Protein AF-A0A7C3Z950-F1 (afdb_monomer)

pLDDT: mean 92.12, std 7.88, range [56.25, 97.56]

Sequence (76 aa):
MVRNILFSEEKCSGCCTCMLTCSITYHKVFSLNMSRVRISRDERNGGFKAFFTSECTRCGICVKSCFFNALKIEEV

Radius of gyration: 11.89 Å; Cα contacts (8 Å, |Δi|>4): 135; chains: 1; bounding box: 30×34×25 Å

Foldseek 3Di:
DDKDKAFAFVQDPPPLQLQQQQCCVPVVDRDSVSGQKHWDADPVPRTIDIDGHPPDPNPCVSCVRDPSNRMDIDDD

Secondary structure (DSSP, 8-state):
--EEEEE-GGG-----HHHHHHHHHHH-S--STT-SEEEEEETTTTEEEEEE-TT----SHHHHH-TT--EEEEE-

Nearest PDB structures (foldseek):
  8c0z-assembly1_F  TM=6.277E-01  e=2.057E-05  Aromatoleum aromaticum
  6x1o-assembly1_D  TM=6.149E-01  e=3.153E-04  Pyrococcus furiosus COM1
  7z0t-assembly1_B  TM=5.731E-01  e=9.148E-04  Escherichia coli K-12
  7qv7-assembly1_G  TM=5.796E-01  e=3.703E-03  Thermoanaerobacter kivui
  8bfn-assembly1_C  TM=4.577E-01  e=1.386E+00  Escherichia coli

Solvent-accessible surface area (backbone atoms only — not comparable to full-atom values): 4526 Å² total; per-residue (Å²): 133,56,62,43,77,49,76,42,46,92,44,48,82,77,81,54,50,36,18,36,55,38,3,40,72,77,67,71,38,99,36,63,82,67,20,41,40,44,80,45,75,37,85,87,79,78,45,45,44,79,48,69,45,93,84,47,80,65,82,51,62,42,32,76,55,35,87,66,61,23,37,43,82,44,86,95

Mean predicted aligned error: 3.65 Å

Structure (mmCIF, N/CA/C/O backbone):
data_AF-A0A7C3Z950-F1
#
_entry.id   AF-A0A7C3Z950-F1
#
loop_
_atom_site.group_PDB
_atom_site.id
_atom_site.type_symbol
_atom_site.label_atom_id
_atom_site.label_alt_id
_atom_site.label_comp_id
_atom_site.label_asym_id
_atom_site.label_entity_id
_atom_site.label_seq_id
_atom_site.pdbx_PDB_ins_code
_atom_site.Cartn_x
_atom_site.Cartn_y
_atom_site.Cartn_z
_atom_site.occupancy
_atom_site.B_iso_or_equiv
_atom_site.auth_seq_id
_atom_site.auth_comp_id
_atom_site.auth_asym_id
_atom_site.auth_atom_id
_atom_site.pdbx_PDB_model_num
ATOM 1 N N . MET A 1 1 ? -14.873 -14.884 -7.153 1.00 56.25 1 MET A N 1
ATOM 2 C CA . MET A 1 1 ? -14.488 -14.531 -5.771 1.00 56.25 1 MET A CA 1
ATOM 3 C C . MET A 1 1 ? -13.927 -13.120 -5.803 1.00 56.25 1 MET A C 1
ATOM 5 O O . MET A 1 1 ? -12.842 -12.926 -6.343 1.00 56.25 1 MET A O 1
ATOM 9 N N . VAL A 1 2 ? -14.694 -12.127 -5.357 1.00 60.00 2 VAL A N 1
ATOM 10 C CA . VAL A 1 2 ? -14.259 -10.724 -5.368 1.00 60.00 2 VAL A CA 1
ATOM 11 C C . VAL A 1 2 ? -13.648 -10.438 -4.001 1.00 60.00 2 VAL A C 1
ATOM 13 O O . VAL A 1 2 ? -14.329 -10.495 -2.990 1.00 60.00 2 VAL A O 1
ATOM 16 N N . ARG A 1 3 ? -12.345 -10.160 -3.950 1.00 77.75 3 ARG A N 1
ATOM 17 C CA . ARG A 1 3 ? -11.683 -9.748 -2.702 1.00 77.75 3 ARG A CA 1
ATOM 18 C C . ARG A 1 3 ? -11.763 -8.237 -2.582 1.00 77.75 3 ARG A C 1
ATOM 20 O O . ARG A 1 3 ? -11.474 -7.558 -3.565 1.00 77.75 3 ARG A O 1
ATOM 27 N N . ASN A 1 4 ? -12.124 -7.699 -1.425 1.00 87.75 4 ASN A N 1
ATOM 28 C CA . ASN A 1 4 ? -12.011 -6.272 -1.124 1.00 87.75 4 ASN A CA 1
ATOM 29 C C . ASN 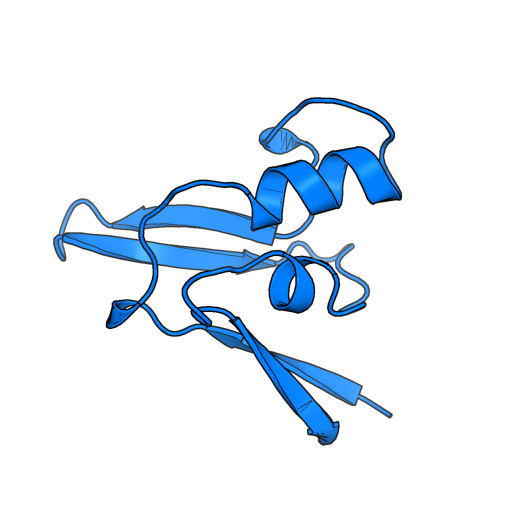A 1 4 ? -10.839 -6.027 -0.171 1.00 87.75 4 ASN A C 1
ATOM 31 O O . ASN A 1 4 ? -10.441 -6.914 0.583 1.00 87.75 4 ASN A O 1
ATOM 35 N N . ILE A 1 5 ? -10.251 -4.830 -0.240 1.00 91.88 5 ILE A N 1
ATOM 36 C CA . ILE A 1 5 ? -9.220 -4.400 0.706 1.00 91.88 5 ILE A CA 1
ATOM 37 C C . ILE A 1 5 ? -9.773 -3.216 1.490 1.00 91.88 5 ILE A C 1
ATOM 39 O O . ILE A 1 5 ? -10.045 -2.167 0.911 1.00 91.88 5 ILE A O 1
ATOM 43 N N . LEU A 1 6 ? -9.924 -3.402 2.796 1.00 92.75 6 LEU A N 1
ATOM 44 C CA . LEU A 1 6 ? -10.348 -2.372 3.736 1.00 92.75 6 LEU A CA 1
ATOM 45 C C . LEU A 1 6 ? -9.128 -1.601 4.241 1.00 92.75 6 LEU A C 1
ATOM 47 O O . LEU A 1 6 ? -8.069 -2.196 4.459 1.00 92.75 6 LEU A O 1
ATOM 51 N N . PHE A 1 7 ? -9.289 -0.295 4.442 1.00 94.81 7 PHE A N 1
ATOM 52 C CA . PHE A 1 7 ? -8.249 0.600 4.938 1.00 94.81 7 PHE A CA 1
ATOM 53 C C . PHE A 1 7 ? -8.717 1.333 6.201 1.00 94.81 7 PHE A C 1
ATOM 55 O O . PHE A 1 7 ? -9.805 1.900 6.214 1.00 94.81 7 PHE A O 1
ATOM 62 N N . SER A 1 8 ? -7.879 1.312 7.238 1.00 94.44 8 SER A N 1
ATOM 63 C CA . SER A 1 8 ? -8.059 2.021 8.510 1.00 94.44 8 SER A CA 1
ATOM 64 C C . SER A 1 8 ? -7.138 3.239 8.554 1.00 94.44 8 SER A C 1
ATOM 66 O O . SER A 1 8 ? -5.916 3.084 8.664 1.00 94.44 8 SER A O 1
ATOM 68 N N . GLU A 1 9 ? -7.712 4.441 8.500 1.00 91.94 9 GLU A N 1
ATOM 69 C CA . GLU A 1 9 ? -6.959 5.703 8.534 1.00 91.94 9 GLU A CA 1
ATOM 70 C C . GLU A 1 9 ? -6.232 5.879 9.876 1.00 91.94 9 GLU A C 1
ATOM 72 O O . GLU A 1 9 ? -5.075 6.288 9.916 1.00 91.94 9 GLU A O 1
ATOM 77 N N . GLU A 1 10 ? -6.869 5.459 10.970 1.00 91.50 10 GLU A N 1
ATOM 78 C CA . GLU A 1 10 ? -6.398 5.598 12.348 1.00 91.50 10 GLU A CA 1
ATOM 79 C C . GLU A 1 10 ? -5.177 4.729 12.687 1.00 91.50 10 GLU A C 1
ATOM 81 O O . GLU A 1 10 ? -4.483 4.980 13.669 1.00 91.50 10 GLU A O 1
ATOM 86 N N . LYS A 1 11 ? -4.897 3.703 11.874 1.00 94.25 11 LYS A N 1
ATOM 87 C CA . LYS A 1 11 ? -3.754 2.789 12.062 1.00 94.25 11 LYS A CA 1
ATOM 88 C C . LYS A 1 11 ? -2.619 3.046 11.084 1.00 94.25 11 LYS A C 1
ATOM 90 O O . LYS A 1 11 ? -1.545 2.458 11.216 1.00 94.25 11 LYS A O 1
ATOM 95 N N . CYS A 1 12 ? -2.850 3.854 10.055 1.00 95.50 12 CYS A N 1
ATOM 96 C CA . CYS A 1 12 ? -1.844 4.095 9.039 1.00 95.50 12 CYS A CA 1
ATOM 97 C C . CYS A 1 12 ? -0.776 5.058 9.571 1.00 95.50 12 CYS A C 1
ATOM 99 O O . CYS A 1 12 ? -1.084 6.166 9.988 1.00 95.50 12 CYS A O 1
ATOM 101 N N . SER A 1 13 ? 0.493 4.653 9.514 1.00 94.44 13 SER A N 1
ATOM 102 C CA . SER A 1 13 ? 1.634 5.499 9.895 1.00 94.44 13 SER A CA 1
ATOM 103 C C . SER A 1 13 ? 2.286 6.224 8.714 1.00 94.44 13 SER A C 1
ATOM 105 O O . SER A 1 13 ? 3.230 6.985 8.905 1.00 94.44 13 SER A O 1
ATOM 107 N N . GLY A 1 14 ? 1.841 5.956 7.481 1.00 94.44 14 GLY A N 1
ATOM 108 C CA . GLY A 1 14 ? 2.455 6.522 6.279 1.00 94.44 14 GLY A CA 1
ATOM 109 C C . GLY A 1 14 ? 3.840 5.957 5.938 1.00 94.44 14 GLY A C 1
ATOM 110 O O . GLY A 1 14 ? 4.556 6.555 5.146 1.00 94.44 14 GLY A O 1
ATOM 111 N N . CYS A 1 15 ? 4.231 4.797 6.480 1.00 95.56 15 CYS A N 1
ATOM 112 C CA . CYS A 1 15 ? 5.561 4.203 6.261 1.00 95.56 15 CYS A CA 1
ATOM 113 C C . CYS A 1 15 ? 5.847 3.736 4.817 1.00 95.56 15 CYS A C 1
ATOM 115 O O . CYS A 1 15 ? 6.957 3.304 4.515 1.00 95.56 15 CYS A O 1
ATOM 117 N N . CYS A 1 16 ? 4.848 3.766 3.927 1.00 95.88 16 CYS A N 1
ATOM 118 C CA . CYS A 1 16 ? 4.944 3.409 2.505 1.00 95.88 16 CYS A CA 1
ATOM 119 C C . CYS A 1 16 ? 5.430 1.980 2.185 1.00 95.88 16 CYS A C 1
ATOM 121 O O . CYS A 1 16 ? 5.632 1.650 1.015 1.00 95.88 16 CYS A O 1
ATOM 123 N N . THR A 1 17 ? 5.539 1.085 3.172 1.00 96.75 17 THR A N 1
ATOM 124 C CA . THR A 1 17 ? 5.944 -0.317 2.959 1.00 96.75 17 THR A CA 1
ATOM 125 C C . THR A 1 17 ? 4.992 -1.043 2.009 1.00 96.75 17 THR A C 1
ATOM 127 O O . THR A 1 17 ? 5.437 -1.718 1.087 1.00 96.75 17 THR A O 1
ATOM 130 N N . CYS A 1 18 ? 3.682 -0.827 2.154 1.00 96.94 18 CYS A N 1
ATOM 131 C CA . CYS A 1 18 ? 2.671 -1.395 1.262 1.00 96.94 18 CYS A CA 1
ATOM 132 C C . CYS A 1 18 ? 2.861 -0.973 -0.206 1.00 96.94 18 CYS A C 1
ATOM 134 O O . CYS A 1 18 ? 2.696 -1.798 -1.109 1.00 96.94 18 CYS A O 1
ATOM 136 N N . MET A 1 19 ? 3.246 0.285 -0.441 1.00 97.50 19 MET A N 1
ATOM 137 C CA . MET A 1 19 ? 3.541 0.818 -1.772 1.00 97.50 19 MET A CA 1
ATOM 138 C C . MET A 1 19 ? 4.808 0.167 -2.334 1.00 97.50 19 MET A C 1
ATOM 140 O O . MET A 1 19 ? 4.807 -0.376 -3.441 1.00 97.50 19 MET A O 1
ATOM 144 N N . LEU A 1 20 ? 5.882 0.164 -1.543 1.00 97.50 20 LEU A N 1
ATOM 145 C CA . LEU A 1 20 ? 7.182 -0.344 -1.962 1.00 97.50 20 LEU A CA 1
ATOM 146 C C . LEU A 1 20 ? 7.144 -1.845 -2.270 1.00 97.50 20 LEU A C 1
ATOM 148 O O . LEU A 1 20 ? 7.585 -2.267 -3.339 1.00 97.50 20 LEU A O 1
ATOM 152 N N . THR A 1 21 ? 6.548 -2.651 -1.387 1.00 97.31 21 THR A N 1
A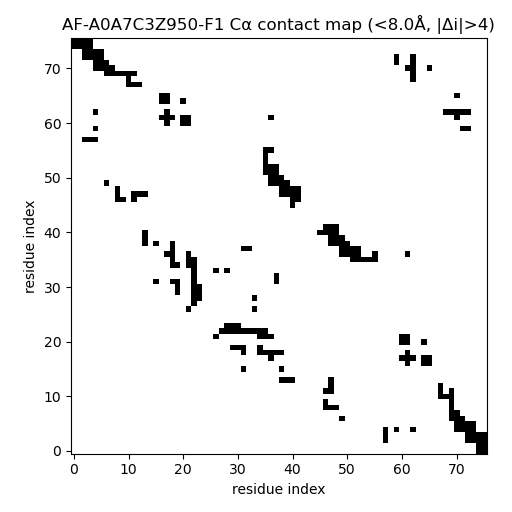TOM 153 C CA . THR A 1 21 ? 6.373 -4.092 -1.606 1.00 97.31 21 THR A CA 1
ATOM 154 C C . THR A 1 21 ? 5.570 -4.366 -2.876 1.00 97.31 21 THR A C 1
ATOM 156 O O . THR A 1 21 ? 5.912 -5.278 -3.630 1.00 97.31 21 THR A O 1
ATOM 159 N N . CYS A 1 22 ? 4.536 -3.569 -3.162 1.00 97.19 22 CYS A N 1
ATOM 160 C CA . CYS A 1 22 ? 3.760 -3.698 -4.394 1.00 97.19 22 CYS A CA 1
ATOM 161 C C . CYS A 1 22 ? 4.622 -3.438 -5.641 1.00 97.19 22 CYS A C 1
ATOM 163 O O . CYS A 1 22 ? 4.647 -4.275 -6.546 1.00 97.19 22 CYS A O 1
ATOM 165 N N . SER A 1 23 ? 5.377 -2.334 -5.665 1.00 97.56 23 SER A N 1
ATOM 166 C CA . SER A 1 23 ? 6.248 -1.988 -6.796 1.00 97.56 23 SER A CA 1
ATOM 167 C C . SER A 1 23 ? 7.331 -3.039 -7.037 1.00 97.56 23 SER A C 1
ATOM 169 O O . SER A 1 23 ? 7.512 -3.502 -8.162 1.00 97.56 23 SER A O 1
ATOM 171 N N . ILE A 1 24 ? 8.014 -3.486 -5.982 1.00 97.38 24 ILE A N 1
ATOM 172 C CA . ILE A 1 24 ? 9.069 -4.501 -6.101 1.00 97.38 24 ILE A CA 1
ATOM 173 C C . ILE A 1 24 ? 8.485 -5.835 -6.579 1.00 97.38 24 ILE A C 1
ATOM 175 O O . ILE A 1 24 ? 9.087 -6.525 -7.398 1.00 97.38 24 ILE A O 1
ATOM 179 N N . THR A 1 25 ? 7.292 -6.206 -6.117 1.00 95.94 25 THR A N 1
ATOM 180 C CA . THR A 1 25 ? 6.686 -7.490 -6.488 1.00 95.94 25 THR A CA 1
ATOM 181 C C . THR A 1 25 ? 6.269 -7.523 -7.955 1.00 95.94 25 THR A C 1
ATOM 183 O O . THR A 1 25 ? 6.617 -8.482 -8.646 1.00 95.94 25 THR A O 1
ATOM 186 N N . TYR A 1 26 ? 5.569 -6.487 -8.429 1.00 94.94 26 TYR A N 1
ATOM 187 C CA . TYR A 1 26 ? 4.947 -6.468 -9.759 1.00 94.94 26 TYR A CA 1
ATOM 188 C C . TYR A 1 26 ? 5.785 -5.798 -10.840 1.00 94.94 26 TYR A C 1
ATOM 190 O O . TYR A 1 26 ? 5.772 -6.252 -11.978 1.00 94.94 26 TYR A O 1
ATOM 198 N N . HIS A 1 27 ? 6.499 -4.730 -10.495 1.00 94.19 27 HIS A N 1
ATOM 199 C CA . HIS A 1 27 ? 7.257 -3.929 -11.453 1.00 94.19 27 HIS A CA 1
ATOM 200 C C . HIS A 1 27 ? 8.768 -4.150 -11.330 1.00 94.19 27 HIS A C 1
ATOM 202 O O . HIS A 1 27 ? 9.500 -3.694 -12.196 1.00 94.19 27 HIS A O 1
ATOM 208 N N . LYS A 1 28 ? 9.242 -4.861 -10.291 1.00 96.31 28 LYS A N 1
ATOM 209 C CA . LYS A 1 28 ? 10.674 -5.125 -10.025 1.00 96.31 28 LYS A CA 1
ATOM 210 C C . LYS A 1 28 ? 11.515 -3.847 -9.910 1.00 96.31 28 LYS A C 1
ATOM 212 O O . LYS A 1 28 ? 12.721 -3.869 -10.121 1.00 96.31 28 LYS A O 1
ATOM 217 N N . VAL A 1 29 ? 10.876 -2.742 -9.528 1.00 96.31 29 VAL A N 1
ATOM 218 C CA . VAL A 1 29 ? 11.504 -1.426 -9.374 1.00 96.31 29 VAL A CA 1
ATOM 219 C C . VAL A 1 29 ? 11.329 -0.943 -7.938 1.00 96.31 29 VAL A C 1
ATOM 221 O O . VAL A 1 29 ? 10.259 -1.086 -7.339 1.00 96.31 29 VAL A O 1
ATOM 224 N N . PHE A 1 30 ? 12.372 -0.322 -7.394 1.00 95.81 30 PHE A N 1
ATOM 225 C CA . PHE A 1 30 ? 12.323 0.393 -6.122 1.00 95.81 30 PHE A CA 1
ATOM 226 C C . PHE A 1 30 ? 11.752 1.803 -6.351 1.00 95.81 30 PHE A C 1
ATOM 228 O O . PHE A 1 30 ? 12.484 2.776 -6.489 1.00 95.81 30 PHE A O 1
ATOM 235 N N . SER A 1 31 ? 10.430 1.913 -6.487 1.00 95.31 31 SER A N 1
ATOM 236 C CA . SER A 1 31 ? 9.754 3.196 -6.709 1.00 95.31 31 SER A CA 1
ATOM 237 C C . SER A 1 31 ? 8.366 3.198 -6.089 1.00 95.31 31 SER A C 1
ATOM 239 O O . SER A 1 31 ? 7.562 2.302 -6.324 1.00 95.31 31 SER A O 1
ATOM 241 N N . LEU A 1 32 ? 8.048 4.239 -5.325 1.00 94.25 32 LEU A N 1
ATOM 242 C CA . LEU A 1 32 ? 6.715 4.406 -4.747 1.00 94.25 32 LEU A CA 1
ATOM 243 C C . LEU A 1 32 ? 5.663 4.720 -5.823 1.00 94.25 32 LEU A C 1
ATOM 245 O O . LEU A 1 32 ? 4.513 4.308 -5.695 1.00 94.25 32 LEU A O 1
ATOM 249 N N . ASN A 1 33 ? 6.046 5.381 -6.918 1.00 94.88 33 ASN A N 1
ATOM 250 C CA . ASN A 1 33 ? 5.110 5.787 -7.973 1.00 94.88 33 ASN A CA 1
ATOM 251 C C . ASN A 1 33 ? 4.591 4.611 -8.808 1.00 94.88 33 ASN A C 1
ATOM 253 O O . ASN A 1 33 ? 3.458 4.661 -9.289 1.00 94.88 33 ASN A O 1
ATOM 257 N N . MET A 1 34 ? 5.390 3.547 -8.929 1.00 94.88 34 MET A N 1
ATOM 258 C CA . MET A 1 34 ? 5.038 2.319 -9.654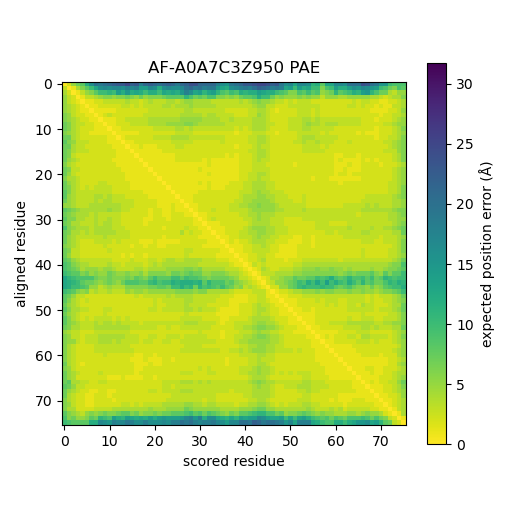 1.00 94.88 34 MET A CA 1
ATOM 259 C C . MET A 1 34 ? 4.160 1.366 -8.831 1.00 94.88 34 MET A C 1
ATOM 261 O O . MET A 1 34 ? 3.816 0.277 -9.279 1.00 94.88 34 MET A O 1
ATOM 265 N N . SER A 1 35 ? 3.794 1.742 -7.607 1.00 96.69 35 SER A N 1
ATOM 266 C CA . SER A 1 35 ? 2.898 0.945 -6.778 1.00 96.69 35 SER A CA 1
ATOM 267 C C . SER A 1 35 ? 1.436 1.071 -7.222 1.00 96.69 35 SER A C 1
ATOM 269 O O . SER A 1 35 ? 0.962 2.140 -7.611 1.00 96.69 35 SER A O 1
ATOM 271 N N . ARG A 1 36 ? 0.696 -0.038 -7.114 1.00 96.00 36 ARG A N 1
ATOM 272 C CA . ARG A 1 36 ? -0.750 -0.108 -7.407 1.00 96.00 36 ARG A CA 1
ATOM 273 C C . ARG A 1 36 ? -1.631 0.234 -6.203 1.00 96.00 36 ARG A C 1
ATOM 275 O O . ARG A 1 36 ? -2.853 0.257 -6.315 1.00 96.00 36 ARG A O 1
ATOM 282 N N . VAL A 1 37 ? -1.015 0.473 -5.048 1.00 95.81 37 VAL A N 1
ATOM 283 C CA . VAL A 1 37 ? -1.624 1.036 -3.840 1.00 95.81 37 VAL A CA 1
ATOM 284 C C . VAL A 1 37 ? -0.848 2.296 -3.506 1.00 95.81 37 VAL A C 1
ATOM 286 O O . VAL A 1 37 ? 0.372 2.238 -3.460 1.00 95.81 37 VAL A O 1
ATOM 289 N N . ARG A 1 38 ? -1.524 3.418 -3.281 1.00 95.62 38 ARG A N 1
ATOM 290 C CA . ARG A 1 38 ? -0.891 4.698 -2.966 1.00 95.62 38 ARG A CA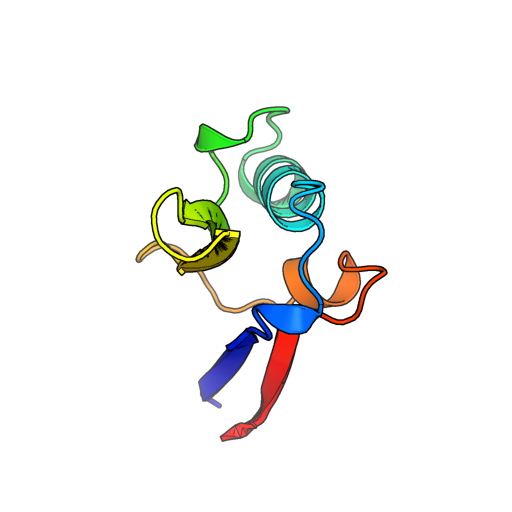 1
ATOM 291 C C . ARG A 1 38 ? -1.414 5.239 -1.656 1.00 95.62 38 ARG A C 1
ATOM 293 O O . ARG A 1 38 ? -2.623 5.308 -1.465 1.00 95.62 38 ARG A O 1
ATOM 300 N N . ILE A 1 39 ? -0.488 5.626 -0.790 1.00 95.25 39 ILE A N 1
ATOM 301 C CA . ILE A 1 39 ? -0.781 6.313 0.460 1.00 95.25 39 ILE A CA 1
ATOM 302 C C . ILE A 1 39 ? -0.501 7.795 0.237 1.00 95.25 39 ILE A C 1
ATOM 304 O O . ILE A 1 39 ? 0.582 8.164 -0.213 1.00 95.25 39 ILE A O 1
ATOM 308 N N . SER A 1 40 ? -1.487 8.634 0.519 1.00 93.62 40 SER A N 1
ATOM 309 C CA . SER A 1 40 ? -1.378 10.088 0.449 1.00 93.62 40 SER A CA 1
ATOM 310 C C . SER A 1 40 ? -1.728 10.680 1.804 1.00 93.62 40 SER A C 1
ATOM 312 O O . SER A 1 40 ? -2.586 10.151 2.509 1.00 93.62 40 SER A O 1
ATOM 314 N N . ARG A 1 41 ? -1.047 11.758 2.187 1.00 91.69 41 ARG A N 1
ATOM 315 C CA . ARG A 1 41 ? -1.321 12.461 3.435 1.00 91.69 41 ARG A CA 1
ATOM 316 C C . ARG A 1 41 ? -2.467 13.441 3.223 1.00 91.69 41 ARG A C 1
ATOM 318 O O . ARG A 1 41 ? -2.441 14.239 2.289 1.00 91.69 41 ARG A O 1
ATOM 325 N N . ASP A 1 42 ? -3.468 13.369 4.088 1.00 90.31 42 ASP A N 1
ATOM 326 C CA . ASP A 1 42 ? -4.524 14.367 4.151 1.00 90.31 42 ASP A CA 1
ATOM 327 C C . ASP A 1 42 ? -4.061 15.520 5.047 1.00 90.31 42 ASP A C 1
ATOM 329 O O . ASP A 1 42 ? -4.123 15.443 6.275 1.00 90.31 42 ASP A O 1
ATOM 333 N N . GLU A 1 43 ? -3.585 16.590 4.412 1.00 87.50 43 GLU A N 1
ATOM 334 C CA . GLU A 1 43 ? -3.099 17.796 5.092 1.00 87.50 43 GLU A CA 1
ATOM 335 C C . GLU A 1 43 ? -4.198 18.535 5.877 1.00 87.50 43 GLU A C 1
ATOM 337 O O . GLU A 1 43 ? -3.883 19.299 6.784 1.00 87.50 43 GLU A O 1
ATOM 342 N N . ARG A 1 44 ? -5.489 18.321 5.571 1.00 85.38 44 ARG A N 1
ATOM 343 C CA . ARG A 1 44 ? -6.592 18.995 6.282 1.00 85.38 44 ARG A CA 1
ATOM 344 C C . ARG A 1 44 ? -6.975 18.277 7.567 1.00 85.38 44 ARG A C 1
ATOM 346 O O . ARG A 1 44 ? -7.231 18.931 8.570 1.00 85.38 44 ARG A O 1
ATOM 353 N N . ASN A 1 45 ? -7.034 16.948 7.520 1.00 82.38 45 ASN A N 1
ATOM 354 C CA . ASN A 1 45 ? -7.540 16.130 8.626 1.00 82.38 45 ASN A CA 1
ATOM 355 C C . ASN A 1 45 ? -6.430 15.493 9.475 1.00 82.38 45 ASN A C 1
ATOM 357 O O . ASN A 1 45 ? -6.722 14.884 10.498 1.00 82.38 45 ASN A O 1
ATOM 361 N N . GLY A 1 46 ? -5.163 15.622 9.067 1.00 83.38 46 GLY A N 1
ATOM 362 C CA . GLY A 1 46 ? -4.031 15.078 9.819 1.00 83.38 46 GLY A CA 1
ATOM 363 C C . GLY A 1 46 ? -3.939 13.551 9.766 1.00 83.38 46 GLY A C 1
ATOM 364 O O . GLY A 1 46 ? -3.497 12.935 10.732 1.00 83.38 46 GLY A O 1
ATOM 365 N N . GLY A 1 47 ? -4.341 12.942 8.647 1.00 90.06 47 GLY A N 1
ATOM 366 C CA . GLY A 1 47 ? -4.387 11.488 8.463 1.00 90.06 47 GLY A CA 1
ATOM 367 C C . GLY A 1 47 ? -3.753 11.018 7.156 1.00 90.06 47 GLY A C 1
ATOM 368 O O . GLY A 1 47 ? -3.162 11.796 6.403 1.00 90.06 47 GLY A O 1
ATOM 369 N N . PHE A 1 48 ? -3.895 9.728 6.868 1.00 94.75 48 PHE A N 1
ATOM 370 C CA . PHE A 1 48 ? -3.481 9.136 5.599 1.00 94.75 48 PHE A CA 1
ATOM 371 C C . PHE A 1 48 ? -4.679 8.533 4.887 1.00 94.75 48 PHE A C 1
ATOM 373 O O . PHE A 1 48 ? -5.554 7.955 5.519 1.00 94.75 48 PHE A O 1
ATOM 380 N N . LYS A 1 49 ? -4.667 8.613 3.561 1.00 93.81 49 LYS A N 1
ATOM 381 C CA . LYS A 1 49 ? -5.652 8.008 2.670 1.00 93.81 49 LYS A CA 1
ATOM 382 C C . LYS A 1 49 ? -4.975 7.003 1.760 1.00 93.81 49 LYS A C 1
ATOM 384 O O . LYS A 1 49 ? -3.890 7.269 1.240 1.00 93.81 49 LYS A O 1
ATOM 389 N N . ALA A 1 50 ? -5.625 5.864 1.554 1.00 93.62 50 ALA A N 1
ATOM 390 C CA . ALA A 1 50 ? -5.171 4.839 0.629 1.00 93.62 50 ALA A CA 1
ATOM 391 C C . ALA A 1 50 ? -6.048 4.811 -0.624 1.00 93.62 50 ALA A C 1
ATOM 393 O O . ALA A 1 50 ? -7.274 4.806 -0.540 1.00 93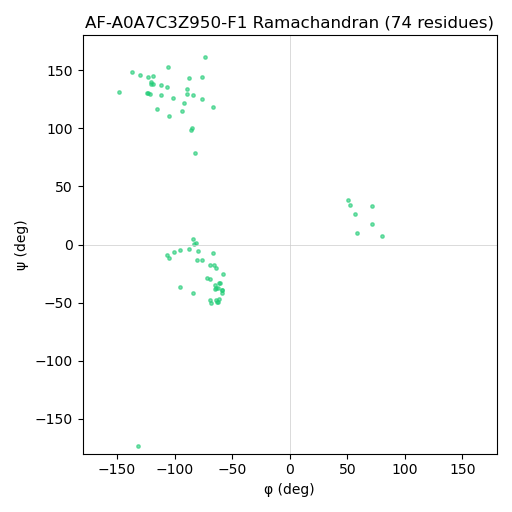.62 50 ALA A O 1
ATOM 394 N N . PHE A 1 51 ? -5.411 4.726 -1.787 1.00 93.44 51 PHE A N 1
ATOM 395 C CA . PHE A 1 51 ? -6.080 4.586 -3.077 1.00 93.44 51 PHE A CA 1
ATOM 396 C C . PHE A 1 51 ? -5.456 3.436 -3.861 1.00 93.44 51 PHE A C 1
ATOM 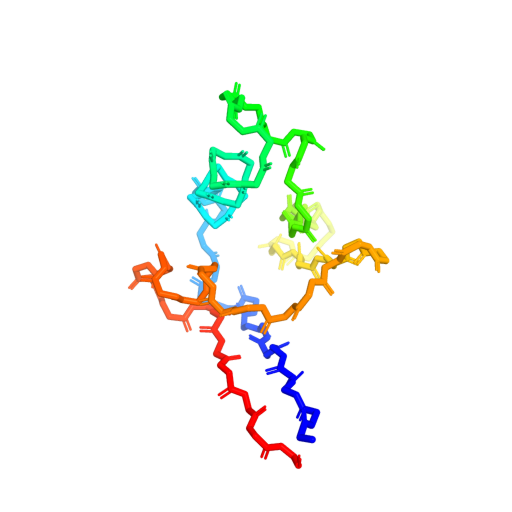398 O O . PHE A 1 51 ? -4.248 3.208 -3.788 1.00 93.44 51 PHE A O 1
ATOM 405 N N . PHE A 1 52 ? -6.265 2.721 -4.636 1.00 94.44 52 PHE A N 1
ATOM 406 C CA . PHE A 1 52 ? -5.804 1.628 -5.489 1.00 94.44 52 PHE A CA 1
ATOM 407 C C . PHE A 1 52 ? -5.950 2.020 -6.955 1.00 94.44 52 PHE A C 1
ATOM 409 O O . PHE A 1 52 ? -6.958 2.606 -7.346 1.00 94.44 52 PHE A O 1
ATOM 416 N N . THR A 1 53 ? -4.942 1.711 -7.766 1.00 94.38 53 THR A N 1
ATOM 417 C CA . THR A 1 53 ? -5.012 1.943 -9.212 1.00 94.38 53 THR A CA 1
ATOM 418 C C . THR A 1 53 ? -5.934 0.918 -9.871 1.00 94.38 53 THR A C 1
ATOM 420 O O . THR A 1 53 ? -6.199 -0.150 -9.314 1.00 94.38 53 THR A O 1
ATOM 423 N N . SER A 1 54 ? -6.392 1.213 -11.088 1.00 92.81 54 SER A N 1
ATOM 424 C CA . SER A 1 54 ? -7.189 0.284 -11.904 1.00 92.81 54 SER A CA 1
ATOM 425 C C . SER A 1 54 ? -6.472 -1.043 -12.185 1.00 92.81 54 SER A C 1
ATOM 427 O O . SER A 1 54 ? -7.118 -2.067 -12.369 1.00 92.81 54 SER A O 1
ATOM 429 N N . GLU A 1 55 ? -5.138 -1.051 -12.164 1.00 92.69 55 GLU A N 1
ATOM 430 C CA . GLU A 1 55 ? -4.311 -2.246 -12.365 1.00 92.69 55 GLU A CA 1
ATOM 431 C C . GLU A 1 55 ? -4.196 -3.132 -11.110 1.00 92.69 55 GLU A C 1
ATOM 433 O O . GLU A 1 55 ? -3.561 -4.195 -11.141 1.00 92.69 55 GLU A O 1
ATOM 438 N N . CYS A 1 56 ? -4.737 -2.700 -9.967 1.00 93.62 56 CYS A N 1
ATOM 439 C CA . CYS A 1 56 ? -4.665 -3.463 -8.730 1.00 93.62 56 CYS A CA 1
ATOM 440 C C . CYS A 1 56 ? -5.470 -4.764 -8.838 1.00 93.62 56 CYS A C 1
ATOM 442 O O . CYS A 1 56 ? -6.692 -4.764 -8.942 1.00 93.62 56 CYS A O 1
ATOM 444 N N . THR A 1 57 ? -4.783 -5.898 -8.711 1.00 92.25 57 THR A N 1
ATOM 445 C CA . THR A 1 57 ? -5.394 -7.238 -8.756 1.00 92.25 57 THR A CA 1
ATOM 446 C C . THR A 1 57 ? -5.959 -7.690 -7.411 1.00 92.25 57 THR A C 1
ATOM 448 O O . THR A 1 57 ? -6.379 -8.836 -7.271 1.00 92.25 57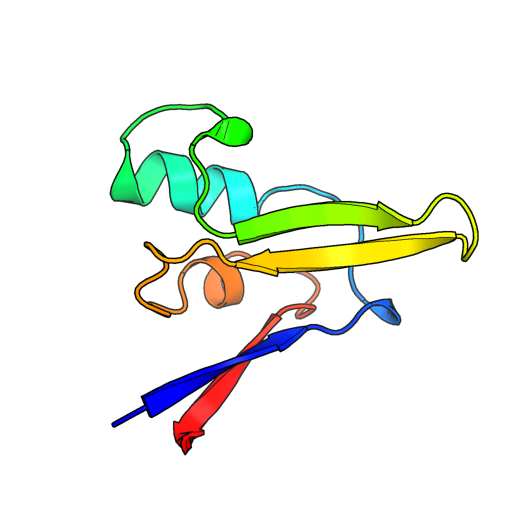 THR A O 1
ATOM 451 N N . ARG A 1 58 ? -5.924 -6.817 -6.393 1.00 92.38 58 ARG A N 1
ATOM 452 C CA . ARG A 1 58 ? -6.357 -7.109 -5.016 1.00 92.38 58 ARG A CA 1
ATOM 453 C C . ARG A 1 58 ? -5.727 -8.392 -4.454 1.00 92.38 58 ARG A C 1
ATOM 455 O O . ARG A 1 58 ? -6.341 -9.155 -3.715 1.00 92.38 58 ARG A O 1
ATOM 462 N N . CYS A 1 59 ? -4.456 -8.610 -4.791 1.00 93.88 59 CYS A N 1
ATOM 463 C CA . CYS A 1 59 ? -3.685 -9.792 -4.407 1.00 93.88 59 CYS A CA 1
ATOM 464 C C . CYS A 1 59 ? -3.428 -9.920 -2.897 1.00 93.88 59 CYS A C 1
ATOM 466 O O . CYS A 1 59 ? -3.044 -10.990 -2.429 1.00 93.88 59 CYS A O 1
ATOM 468 N N . GLY A 1 60 ? -3.588 -8.830 -2.140 1.00 93.56 60 GLY A N 1
ATOM 469 C CA . GLY A 1 60 ? -3.402 -8.816 -0.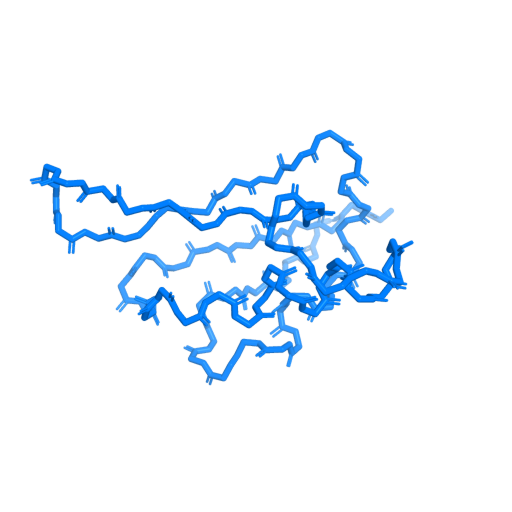692 1.00 93.56 60 GLY A CA 1
ATOM 470 C C . GLY A 1 60 ? -1.952 -8.728 -0.211 1.00 93.56 60 GLY A C 1
ATOM 471 O O . GLY A 1 60 ? -1.711 -8.821 0.989 1.00 93.56 60 GLY A O 1
ATOM 472 N N . ILE A 1 61 ? -0.962 -8.524 -1.088 1.00 95.50 61 ILE A N 1
ATOM 473 C CA . ILE A 1 61 ? 0.436 -8.416 -0.634 1.00 95.50 61 ILE A CA 1
ATOM 474 C C . ILE A 1 61 ? 0.674 -7.181 0.245 1.00 95.50 61 ILE A C 1
ATOM 476 O O . ILE A 1 61 ? 1.413 -7.249 1.223 1.00 95.50 61 ILE A O 1
ATOM 480 N N . CYS A 1 62 ? -0.015 -6.076 -0.053 1.00 95.88 62 CYS A N 1
ATOM 481 C CA . CYS A 1 62 ? 0.025 -4.863 0.757 1.00 95.88 62 CYS A CA 1
ATOM 482 C C . CYS A 1 62 ? -0.514 -5.102 2.176 1.00 95.88 62 CYS A C 1
ATOM 484 O O . CYS A 1 62 ? 0.062 -4.590 3.134 1.00 95.88 62 CYS A O 1
ATOM 486 N N . VAL A 1 63 ? -1.554 -5.933 2.312 1.00 95.81 63 VAL A N 1
ATOM 487 C CA . VAL A 1 63 ? -2.114 -6.366 3.60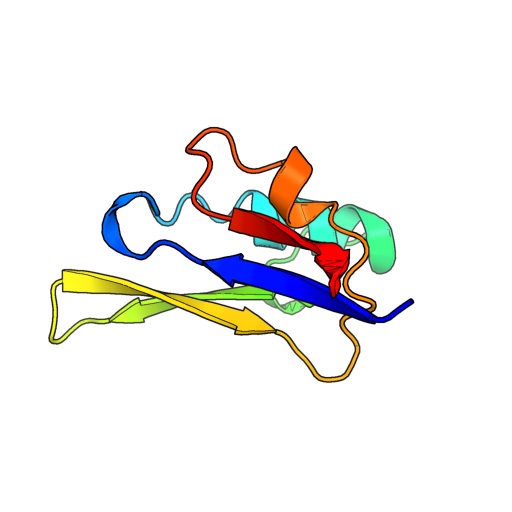1 1.00 95.81 63 VAL A CA 1
ATOM 488 C C . VAL A 1 63 ? -1.069 -7.154 4.385 1.00 95.81 63 VAL A C 1
ATOM 490 O O . VAL A 1 63 ? -0.768 -6.798 5.517 1.00 95.81 63 VAL A O 1
ATOM 493 N N . LYS A 1 64 ? -0.429 -8.149 3.756 1.00 95.25 64 LYS A N 1
ATOM 494 C CA . LYS A 1 64 ? 0.632 -8.952 4.394 1.00 95.25 64 LYS A CA 1
ATOM 495 C C . LYS A 1 64 ? 1.848 -8.123 4.822 1.00 95.25 64 LYS A C 1
ATOM 497 O O . LYS A 1 64 ? 2.487 -8.450 5.811 1.00 95.25 64 LYS A O 1
ATOM 502 N N . SER A 1 65 ? 2.175 -7.066 4.079 1.00 96.19 65 SER A N 1
ATOM 503 C CA . SER A 1 65 ? 3.313 -6.185 4.383 1.00 96.19 65 SER A CA 1
ATOM 504 C C . SER A 1 65 ? 3.031 -5.140 5.469 1.00 96.19 65 SER A C 1
ATOM 506 O O . SER A 1 65 ? 3.953 -4.473 5.935 1.00 96.19 65 SER A O 1
ATOM 508 N N . CYS A 1 66 ? 1.765 -4.930 5.838 1.00 96.56 66 CYS A N 1
ATOM 509 C CA . CYS A 1 66 ? 1.386 -3.854 6.741 1.00 96.56 66 CYS A CA 1
ATOM 510 C C . CYS A 1 66 ? 1.541 -4.284 8.204 1.00 96.56 66 CYS A C 1
ATOM 512 O O . CYS A 1 66 ? 0.652 -4.915 8.763 1.00 96.56 66 CYS A O 1
ATOM 514 N N . PHE A 1 67 ? 2.634 -3.870 8.849 1.00 94.88 67 PHE A N 1
ATOM 515 C CA . PHE A 1 67 ? 2.882 -4.168 10.266 1.00 94.88 67 PHE A CA 1
ATOM 516 C C . PHE A 1 67 ? 1.805 -3.603 11.211 1.00 94.88 67 PHE A C 1
ATOM 518 O O . PHE A 1 67 ? 1.468 -4.211 12.221 1.00 94.88 67 PHE A O 1
ATOM 525 N N . PHE A 1 68 ? 1.223 -2.453 10.864 1.00 95.81 68 PHE A N 1
ATOM 526 C CA . PHE A 1 68 ? 0.212 -1.772 11.680 1.00 95.81 68 PHE A CA 1
ATOM 527 C C . PHE A 1 68 ? -1.211 -2.314 11.485 1.00 95.81 68 PHE A C 1
ATOM 529 O O . PHE A 1 68 ? -2.155 -1.803 12.086 1.00 95.81 68 PHE A O 1
ATOM 536 N N . ASN A 1 69 ? -1.395 -3.325 10.625 1.00 94.69 69 ASN A N 1
ATOM 537 C CA . ASN A 1 69 ? -2.710 -3.869 10.274 1.00 94.69 69 ASN A CA 1
ATOM 538 C C . ASN A 1 69 ? -3.713 -2.792 9.810 1.00 94.69 69 ASN A C 1
ATOM 540 O O . ASN A 1 69 ? -4.914 -2.895 10.072 1.00 94.69 69 ASN A O 1
ATOM 544 N N . ALA A 1 70 ? -3.219 -1.757 9.120 1.00 96.44 70 ALA A N 1
ATOM 545 C CA . ALA A 1 70 ? -4.037 -0.693 8.536 1.00 96.44 70 ALA A CA 1
ATOM 546 C C . ALA A 1 70 ? -4.761 -1.133 7.253 1.00 96.44 70 ALA A C 1
ATOM 548 O O . ALA A 1 70 ? -5.651 -0.437 6.782 1.00 96.44 70 ALA A O 1
ATOM 549 N N . LEU A 1 71 ? -4.379 -2.276 6.677 1.00 95.31 71 LEU A N 1
ATOM 550 C CA . LEU A 1 71 ? -5.012 -2.876 5.506 1.00 95.31 71 LEU A CA 1
ATOM 551 C C . LEU A 1 71 ? -5.518 -4.273 5.875 1.00 95.31 71 LEU A C 1
ATOM 553 O O . LEU A 1 71 ? -4.794 -5.020 6.531 1.00 95.31 71 LEU A O 1
ATOM 557 N N . LYS A 1 72 ? -6.722 -4.650 5.430 1.00 94.25 72 LYS A N 1
ATOM 558 C CA . LYS A 1 72 ? -7.296 -5.995 5.628 1.00 94.25 72 LYS A CA 1
ATOM 559 C C . LYS A 1 72 ? -7.964 -6.512 4.361 1.00 94.25 72 LYS A C 1
ATOM 561 O O . LYS A 1 72 ? -8.487 -5.719 3.590 1.00 94.25 72 LYS A O 1
ATOM 566 N N . ILE A 1 73 ? -7.946 -7.829 4.154 1.00 91.62 73 ILE A N 1
ATOM 567 C CA . ILE A 1 73 ? -8.730 -8.477 3.094 1.00 91.62 73 ILE A CA 1
ATOM 568 C C . ILE A 1 73 ? -10.099 -8.821 3.668 1.00 91.62 73 ILE A C 1
ATOM 570 O O . ILE A 1 73 ? -10.176 -9.441 4.726 1.00 91.62 73 ILE A O 1
ATOM 574 N N . GLU A 1 74 ? -11.144 -8.434 2.953 1.00 87.69 74 GLU A N 1
ATOM 575 C CA . GLU A 1 74 ? -12.514 -8.876 3.183 1.00 87.69 74 GLU A CA 1
ATOM 576 C C . GLU A 1 74 ? -12.934 -9.757 2.002 1.00 87.69 74 GLU A C 1
ATOM 578 O O . GLU A 1 74 ? -12.725 -9.397 0.835 1.00 87.69 74 GLU A O 1
ATOM 583 N N . GLU A 1 75 ? -13.452 -10.945 2.303 1.00 75.19 75 GLU A N 1
ATOM 584 C CA . GLU A 1 75 ? -13.996 -11.857 1.299 1.00 75.19 75 GLU A CA 1
ATOM 585 C C . GLU A 1 75 ? -15.492 -11.578 1.153 1.00 75.19 75 GLU A C 1
ATOM 587 O O . GLU A 1 75 ? -16.223 -11.629 2.142 1.00 75.19 75 GLU A O 1
ATOM 592 N N . VAL A 1 76 ? -15.911 -11.244 -0.074 1.00 60.81 76 VAL A N 1
ATOM 593 C CA . VAL A 1 76 ? -17.309 -11.005 -0.461 1.00 60.81 76 VAL A CA 1
ATOM 594 C C . VAL A 1 76 ? -17.767 -12.096 -1.420 1.00 60.81 76 VAL A C 1
ATOM 596 O O . VAL A 1 76 ? -17.003 -12.420 -2.370 1.00 60.81 76 VAL A O 1
#